Protein AF-X1GR20-F1 (afdb_monomer_lite)

Foldseek 3Di:
DDDLPPDDDDDDDDPVCPPPDPVVVHHNDDDPDDPDDDDPPPDDD

Secondary structure (DSSP, 8-state):
-EE-SSSEEP----GGGTTS-GGGGS--------S----------

Structure (mmCIF, N/CA/C/O backbone):
data_AF-X1GR20-F1
#
_entry.id   AF-X1GR20-F1
#
loop_
_atom_site.group_PDB
_atom_site.id
_atom_site.type_symbol
_atom_site.label_atom_id
_atom_site.label_alt_id
_atom_site.label_comp_id
_atom_site.label_asym_id
_atom_site.label_entity_id
_atom_site.label_seq_id
_atom_site.pdbx_PDB_ins_code
_atom_site.Cartn_x
_atom_site.Cartn_y
_atom_site.Cartn_z
_atom_site.occupancy
_atom_site.B_iso_or_equiv
_atom_site.auth_seq_id
_atom_site.auth_comp_id
_atom_site.auth_asym_id
_atom_site.auth_atom_id
_atom_site.pdbx_PDB_model_num
ATOM 1 N N . ALA A 1 1 ? -10.125 3.239 -1.023 1.00 76.19 1 ALA A N 1
ATOM 2 C CA . ALA A 1 1 ? -9.112 2.569 -1.868 1.00 76.19 1 ALA A CA 1
ATOM 3 C C . ALA A 1 1 ? -7.915 3.497 -2.038 1.00 76.19 1 ALA A C 1
ATOM 5 O O . ALA A 1 1 ? -8.123 4.672 -2.322 1.00 76.19 1 ALA A O 1
ATOM 6 N N . VAL A 1 2 ? -6.693 3.007 -1.830 1.00 87.25 2 VAL A N 1
ATOM 7 C CA . VAL A 1 2 ? -5.466 3.825 -1.849 1.00 87.25 2 VAL A CA 1
ATOM 8 C C . VAL A 1 2 ? -4.788 3.700 -3.212 1.00 87.25 2 VAL A C 1
ATOM 10 O O . VAL A 1 2 ? -4.700 2.604 -3.760 1.00 87.25 2 VAL A O 1
ATOM 13 N N . HIS A 1 3 ? -4.351 4.818 -3.792 1.00 91.75 3 HIS A N 1
ATOM 14 C CA . HIS A 1 3 ? -3.669 4.818 -5.084 1.00 91.75 3 HIS A CA 1
ATOM 15 C C . HIS A 1 3 ? -2.185 4.472 -4.911 1.00 91.75 3 HIS A C 1
ATOM 17 O O . HIS A 1 3 ? -1.514 5.048 -4.059 1.00 91.75 3 HIS A O 1
ATOM 23 N N . ASN A 1 4 ? -1.659 3.556 -5.726 1.00 88.88 4 ASN A N 1
ATOM 24 C CA . ASN A 1 4 ? -0.255 3.134 -5.660 1.00 88.88 4 ASN A CA 1
ATOM 25 C C . ASN A 1 4 ? 0.607 3.625 -6.8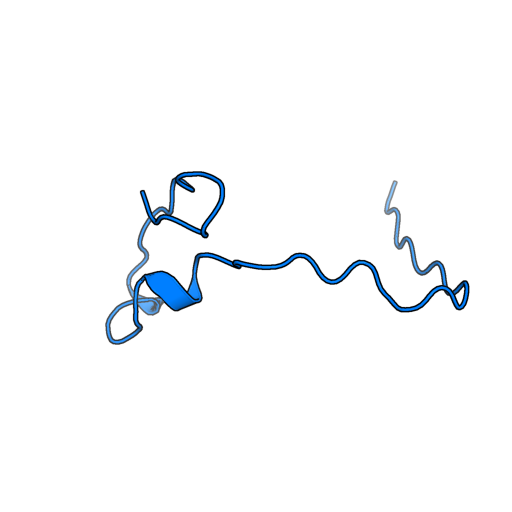42 1.00 88.88 4 ASN A C 1
ATOM 27 O O . ASN A 1 4 ? 1.700 3.115 -7.069 1.00 88.88 4 ASN A O 1
ATOM 31 N N . GLY A 1 5 ? 0.103 4.580 -7.627 1.00 87.62 5 GLY A N 1
ATOM 32 C CA . GLY A 1 5 ? 0.758 5.107 -8.832 1.00 87.62 5 GLY A CA 1
ATOM 33 C C . GLY A 1 5 ? 0.413 4.351 -10.119 1.00 87.62 5 GLY A C 1
ATOM 34 O O . GLY A 1 5 ? 0.747 4.814 -11.204 1.00 87.62 5 GLY A O 1
ATOM 35 N N . LYS A 1 6 ? -0.267 3.199 -10.024 1.00 89.62 6 LYS A N 1
ATOM 36 C CA . LYS A 1 6 ? -0.775 2.443 -11.182 1.00 89.62 6 LYS A CA 1
ATOM 37 C C . LYS A 1 6 ? -2.262 2.123 -11.067 1.00 89.62 6 LYS A C 1
ATOM 39 O O . LYS A 1 6 ? -2.977 2.161 -12.061 1.00 89.62 6 LYS A O 1
ATOM 44 N N . ARG A 1 7 ? -2.731 1.765 -9.870 1.00 90.62 7 ARG A N 1
ATOM 45 C CA . ARG A 1 7 ? -4.126 1.385 -9.611 1.00 90.62 7 ARG A CA 1
ATOM 46 C C . ARG A 1 7 ? -4.555 1.753 -8.195 1.00 90.62 7 ARG A C 1
ATOM 48 O O . ARG A 1 7 ? -3.723 2.044 -7.337 1.00 90.62 7 ARG A O 1
ATOM 55 N N . HIS A 1 8 ? -5.861 1.699 -7.953 1.00 91.56 8 HIS A N 1
ATOM 56 C CA . HIS A 1 8 ? -6.428 1.801 -6.612 1.00 91.56 8 HIS A CA 1
ATOM 57 C C . HIS A 1 8 ? -6.500 0.416 -5.967 1.00 91.56 8 HIS A C 1
ATOM 59 O O . HIS A 1 8 ? -7.118 -0.495 -6.512 1.00 91.56 8 HIS A O 1
ATOM 65 N N . ILE A 1 9 ? -5.864 0.262 -4.809 1.00 90.06 9 ILE A N 1
ATOM 66 C CA . ILE A 1 9 ? -5.885 -0.960 -4.007 1.00 90.06 9 ILE A CA 1
ATOM 67 C C . ILE A 1 9 ? -6.995 -0.819 -2.949 1.00 90.06 9 ILE A C 1
ATOM 69 O O . ILE A 1 9 ? -7.005 0.171 -2.204 1.00 90.06 9 ILE A O 1
ATOM 73 N N . PRO A 1 10 ? -7.962 -1.752 -2.872 1.00 89.69 10 PRO A N 1
ATOM 74 C CA . PRO A 1 10 ? -8.905 -1.792 -1.764 1.00 89.69 10 PRO A CA 1
ATOM 75 C C . PRO A 1 10 ? -8.172 -2.278 -0.507 1.00 89.69 10 PRO A C 1
ATOM 77 O O . PRO A 1 10 ? -7.643 -3.383 -0.479 1.00 89.69 10 PRO A O 1
ATOM 80 N N . VAL A 1 11 ? -8.121 -1.428 0.517 1.00 87.56 11 VAL A N 1
ATOM 81 C CA . VAL A 1 11 ? -7.520 -1.733 1.821 1.00 87.56 11 VAL A CA 1
ATOM 82 C C . VAL A 1 11 ? -8.633 -1.655 2.857 1.00 87.56 11 VAL A C 1
ATOM 84 O O . VAL A 1 11 ? -9.323 -0.636 2.927 1.00 87.56 11 VAL A O 1
ATOM 87 N N . TYR A 1 12 ? -8.815 -2.728 3.623 1.00 91.00 12 TYR A N 1
ATOM 88 C CA . TYR A 1 12 ? -9.701 -2.750 4.784 1.00 91.00 12 TYR A CA 1
ATOM 89 C C . TYR A 1 12 ? -8.916 -2.280 6.012 1.00 91.00 12 TYR A C 1
ATOM 91 O O . TYR A 1 12 ? -7.813 -2.766 6.255 1.00 91.00 12 TYR A O 1
ATOM 99 N N . ILE A 1 13 ? -9.449 -1.299 6.742 1.00 88.75 13 ILE A N 1
ATOM 100 C CA . ILE A 1 13 ? -8.747 -0.654 7.858 1.00 88.75 13 ILE A CA 1
ATOM 101 C C . ILE A 1 13 ? -9.019 -1.437 9.145 1.00 88.75 13 ILE A C 1
ATOM 103 O O . ILE A 1 13 ? -10.167 -1.739 9.458 1.00 88.75 13 ILE A O 1
ATOM 107 N N . THR A 1 14 ? -7.958 -1.740 9.891 1.00 91.94 14 THR A N 1
ATOM 108 C CA . THR A 1 14 ? -8.014 -2.352 11.227 1.00 91.94 14 THR A CA 1
ATOM 109 C C . THR A 1 14 ? -7.504 -1.364 12.278 1.00 91.94 14 THR A C 1
ATOM 111 O O . THR A 1 14 ? -6.789 -0.421 11.941 1.00 91.94 14 THR A O 1
ATOM 114 N N . GLU A 1 15 ? -7.858 -1.555 13.551 1.00 92.25 15 GLU A N 1
ATOM 115 C CA . GLU A 1 15 ? -7.505 -0.624 14.641 1.00 92.25 15 GLU A CA 1
ATOM 116 C C . GLU A 1 15 ? -5.990 -0.429 14.798 1.00 92.25 15 GLU A C 1
ATOM 118 O O . GLU A 1 15 ? -5.524 0.677 15.061 1.00 92.25 15 GLU A O 1
ATOM 123 N N . ASN A 1 16 ? -5.202 -1.464 14.503 1.00 91.81 16 ASN A N 1
ATOM 124 C CA . ASN A 1 16 ? -3.738 -1.414 14.538 1.00 91.81 16 ASN A CA 1
ATOM 125 C C . ASN A 1 16 ? -3.124 -0.481 13.476 1.00 91.81 16 ASN A C 1
ATOM 127 O O . ASN A 1 16 ? -1.922 -0.240 13.488 1.00 91.81 16 ASN A O 1
ATOM 131 N N . MET A 1 17 ? -3.922 0.020 12.529 1.00 90.62 17 MET A N 1
ATOM 132 C CA . MET A 1 17 ? -3.491 0.929 11.462 1.00 90.62 17 MET A CA 1
ATOM 133 C C . MET A 1 17 ? -3.767 2.402 11.813 1.00 90.62 17 MET A C 1
ATOM 135 O O . MET A 1 17 ? -3.406 3.297 11.046 1.00 90.62 17 MET A O 1
ATOM 139 N N . VAL A 1 18 ? -4.413 2.677 12.954 1.00 87.00 18 VAL A N 1
ATOM 140 C CA . VAL A 1 18 ? -4.714 4.036 13.422 1.00 87.00 18 VAL A CA 1
ATOM 141 C C . VAL A 1 18 ? -3.417 4.726 13.852 1.00 87.00 18 VAL A C 1
ATOM 143 O O . VAL A 1 18 ? -2.652 4.197 14.648 1.00 87.00 18 VAL A O 1
ATOM 146 N N . GLY A 1 19 ? -3.158 5.915 13.302 1.00 90.94 19 GLY A N 1
ATOM 147 C CA . GLY A 1 19 ? -1.909 6.664 13.507 1.00 90.94 19 GLY A CA 1
ATOM 148 C C . GLY A 1 19 ? -0.889 6.515 12.371 1.00 90.94 19 GLY A C 1
ATOM 149 O O . GLY A 1 19 ? 0.013 7.343 12.255 1.00 90.94 19 GLY A O 1
ATOM 150 N N . HIS A 1 20 ? -1.076 5.539 11.480 1.00 90.69 20 HIS A N 1
ATOM 151 C CA . HIS A 1 20 ? -0.257 5.346 10.282 1.00 90.69 20 HIS A CA 1
ATOM 152 C C . HIS A 1 20 ? -0.819 6.089 9.068 1.00 90.69 20 HIS A C 1
ATOM 154 O O . HIS A 1 20 ? -2.012 6.400 8.989 1.00 90.69 20 HIS A O 1
ATOM 160 N N . LYS A 1 21 ? 0.028 6.363 8.069 1.00 89.19 21 LYS A N 1
ATOM 161 C CA . LYS A 1 21 ? -0.439 6.945 6.805 1.00 89.19 21 LYS A CA 1
ATOM 162 C C . LYS A 1 21 ? -0.997 5.858 5.896 1.00 89.19 21 LYS A C 1
ATOM 164 O O . LYS A 1 21 ? -0.384 4.818 5.691 1.00 89.19 21 LYS A O 1
ATOM 169 N N . LEU A 1 22 ? -2.103 6.159 5.215 1.00 85.50 22 LEU A N 1
ATOM 170 C CA . LEU A 1 22 ? -2.736 5.233 4.264 1.00 85.50 22 LEU A CA 1
ATOM 171 C C . LEU A 1 22 ? -1.797 4.755 3.140 1.00 85.50 22 LEU A C 1
ATOM 173 O O . LEU A 1 22 ? -1.967 3.653 2.625 1.00 85.50 22 LEU A O 1
ATOM 177 N N . GLY A 1 23 ? -0.801 5.568 2.771 1.00 84.31 23 GLY A N 1
ATOM 178 C CA . GLY A 1 23 ? 0.204 5.218 1.763 1.00 84.31 23 GLY A CA 1
ATOM 179 C C . GLY A 1 23 ? 1.145 4.083 2.179 1.00 84.31 23 GLY A C 1
ATOM 180 O O . GLY A 1 23 ? 1.662 3.391 1.308 1.00 84.31 23 GLY A O 1
ATOM 181 N N . GLU A 1 24 ? 1.321 3.839 3.481 1.00 87.25 24 GLU A N 1
ATOM 182 C CA . GLU A 1 24 ? 2.155 2.742 4.001 1.00 87.25 24 GLU A CA 1
ATOM 183 C C . GLU A 1 24 ? 1.569 1.369 3.646 1.00 87.25 24 GLU A C 1
ATOM 185 O O . GLU A 1 24 ? 2.296 0.398 3.462 1.00 87.25 24 GLU A O 1
ATOM 190 N N . PHE A 1 25 ? 0.251 1.306 3.448 1.00 86.12 25 PHE A N 1
ATOM 191 C CA . PHE A 1 25 ? -0.475 0.086 3.100 1.00 86.12 25 PHE A CA 1
ATOM 192 C C . PHE A 1 25 ? -0.643 -0.110 1.583 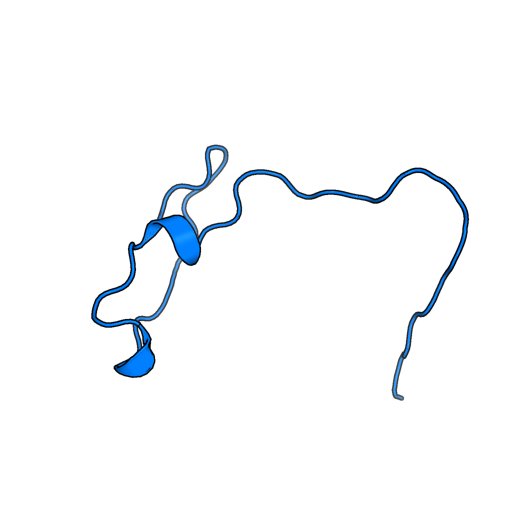1.00 86.12 25 PHE A C 1
ATOM 194 O O . PHE A 1 25 ? -1.387 -0.985 1.145 1.00 86.12 25 PHE A O 1
ATOM 201 N N . SER A 1 26 ? 0.023 0.713 0.762 1.00 90.12 26 SER A N 1
ATOM 202 C CA . SER A 1 26 ? -0.134 0.739 -0.695 1.00 90.12 26 SER A CA 1
ATOM 203 C C . SER A 1 26 ? 1.229 0.786 -1.406 1.00 90.12 26 SER A C 1
ATOM 205 O O . SER A 1 26 ? 1.716 1.867 -1.751 1.00 90.12 26 SER A O 1
ATOM 207 N N . PRO A 1 27 ? 1.872 -0.374 -1.655 1.00 88.31 27 PRO A N 1
ATOM 208 C CA . PRO A 1 27 ? 3.207 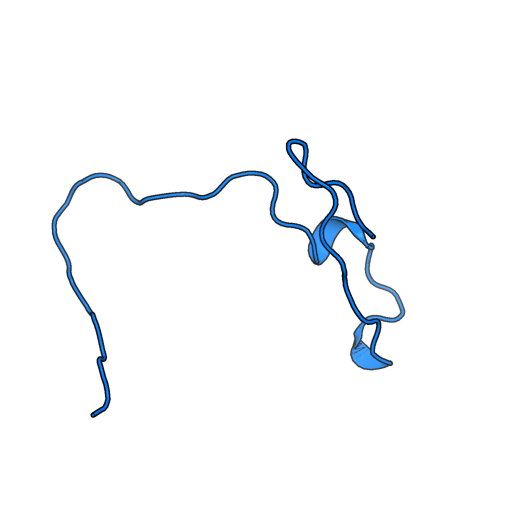-0.423 -2.247 1.00 88.31 27 PRO A CA 1
ATOM 209 C C . PRO A 1 27 ? 3.202 0.094 -3.692 1.00 88.31 27 PRO A C 1
ATOM 211 O O . PRO A 1 27 ? 2.409 -0.347 -4.530 1.00 88.31 27 PRO A O 1
A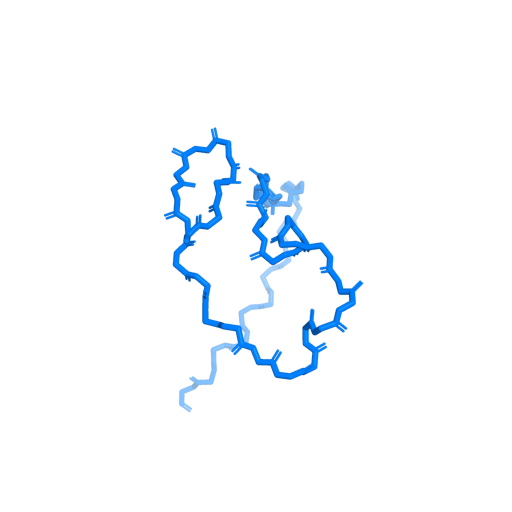TOM 214 N N . THR A 1 28 ? 4.117 1.018 -3.994 1.00 88.00 28 THR A N 1
ATOM 215 C CA . THR A 1 28 ? 4.166 1.737 -5.280 1.00 88.00 28 THR A CA 1
ATOM 216 C C . THR A 1 28 ? 5.017 1.041 -6.343 1.00 88.00 28 THR A C 1
ATOM 218 O O . THR A 1 28 ? 4.658 1.031 -7.520 1.00 88.00 28 THR A O 1
ATOM 221 N N . ARG A 1 29 ? 6.138 0.418 -5.954 1.00 87.56 29 ARG A N 1
ATOM 222 C CA . ARG A 1 29 ? 7.039 -0.323 -6.853 1.00 87.56 29 ARG A CA 1
ATOM 223 C C . ARG A 1 29 ? 7.229 -1.749 -6.348 1.00 87.56 29 ARG A C 1
ATOM 225 O O . ARG A 1 29 ? 7.538 -1.956 -5.181 1.00 87.56 29 ARG A O 1
ATOM 232 N N . ILE A 1 30 ? 7.082 -2.727 -7.242 1.00 82.94 30 ILE A N 1
ATOM 233 C CA . ILE A 1 30 ? 7.391 -4.131 -6.950 1.00 82.94 30 ILE A CA 1
ATOM 234 C C . ILE A 1 30 ? 8.853 -4.358 -7.315 1.00 82.94 30 ILE A C 1
ATOM 236 O O . ILE A 1 30 ? 9.207 -4.381 -8.495 1.00 82.94 30 ILE A O 1
ATOM 240 N N . PHE A 1 31 ? 9.699 -4.518 -6.305 1.00 83.81 31 PHE A N 1
ATOM 241 C CA . PHE A 1 31 ? 11.067 -4.961 -6.519 1.00 83.81 31 PHE A CA 1
ATOM 242 C C . PHE A 1 31 ? 11.058 -6.457 -6.851 1.00 83.81 31 PHE A C 1
ATOM 244 O O . PHE A 1 31 ? 10.648 -7.272 -6.031 1.00 83.81 31 PHE A O 1
ATOM 251 N N . LYS A 1 32 ? 11.483 -6.821 -8.065 1.00 80.69 32 LYS A N 1
ATOM 252 C CA . LYS A 1 32 ? 11.518 -8.218 -8.535 1.00 80.69 32 LYS A CA 1
ATOM 253 C C . LYS A 1 32 ? 12.833 -8.943 -8.209 1.00 80.69 32 LYS A C 1
ATOM 255 O O . LYS A 1 32 ? 13.039 -10.055 -8.678 1.00 80.69 32 LYS A O 1
ATOM 260 N N . GLY A 1 33 ? 13.708 -8.327 -7.414 1.00 82.75 33 GLY A N 1
ATOM 261 C CA . GLY A 1 33 ? 15.073 -8.804 -7.212 1.00 82.75 33 GLY A CA 1
ATOM 262 C C . GLY A 1 33 ? 16.034 -8.277 -8.278 1.00 82.75 33 GLY A C 1
ATOM 263 O O . GLY A 1 33 ? 15.635 -7.878 -9.374 1.00 82.75 33 GLY A O 1
ATOM 264 N N . HIS A 1 34 ? 17.322 -8.271 -7.949 1.00 80.94 34 HIS A N 1
ATOM 265 C CA . HIS A 1 34 ? 18.362 -8.387 -8.967 1.00 80.94 34 HIS A CA 1
ATOM 266 C C . HIS A 1 34 ? 18.471 -9.866 -9.313 1.00 80.94 34 HIS A C 1
ATOM 268 O O . HIS A 1 34 ? 18.408 -10.701 -8.414 1.00 80.94 34 HIS A O 1
ATOM 274 N N . SER A 1 35 ? 18.555 -10.197 -10.599 1.00 67.12 35 SER A N 1
ATOM 275 C CA . SER A 1 35 ? 18.620 -11.574 -11.087 1.00 67.12 35 SER A CA 1
ATOM 276 C C . SER A 1 35 ? 19.907 -12.263 -10.622 1.00 67.12 35 SER A C 1
ATOM 278 O O . SER A 1 35 ? 20.883 -12.351 -11.354 1.00 67.12 35 SER A O 1
ATOM 280 N N . ALA A 1 36 ? 19.883 -12.752 -9.388 1.00 61.41 36 ALA A N 1
ATOM 281 C CA . ALA A 1 36 ? 20.720 -13.810 -8.866 1.00 61.41 36 ALA A CA 1
ATOM 282 C C . ALA A 1 36 ? 19.741 -14.842 -8.305 1.00 61.41 36 ALA A C 1
ATOM 284 O O . ALA A 1 36 ? 19.041 -14.599 -7.325 1.00 61.41 36 ALA A O 1
ATOM 285 N N . HIS A 1 37 ? 19.604 -15.945 -9.029 1.00 60.62 37 HIS A N 1
ATOM 286 C CA . HIS A 1 37 ? 18.718 -17.055 -8.718 1.00 60.62 37 HIS A CA 1
ATOM 287 C C . HIS A 1 37 ? 18.898 -17.505 -7.256 1.00 60.62 37 HIS A C 1
ATOM 289 O O . HIS A 1 37 ? 19.934 -18.045 -6.883 1.00 60.62 37 HIS A O 1
ATOM 295 N N . SER A 1 38 ? 17.893 -17.252 -6.420 1.00 62.03 38 SER A N 1
ATOM 296 C CA . SER A 1 38 ? 17.720 -17.902 -5.122 1.00 62.03 38 SER A CA 1
ATOM 297 C C . SER A 1 38 ? 16.226 -18.098 -4.921 1.00 62.03 38 SER A C 1
ATOM 299 O O . SER A 1 38 ? 15.520 -17.294 -4.310 1.00 62.03 38 SER A O 1
ATOM 301 N N . GLU A 1 39 ? 15.721 -19.149 -5.556 1.00 63.00 39 GLU A N 1
ATOM 302 C CA . GLU A 1 39 ? 14.389 -19.666 -5.295 1.00 63.00 39 GLU A CA 1
ATOM 303 C C . GLU A 1 39 ? 14.360 -20.234 -3.870 1.00 63.00 39 GLU A C 1
ATOM 305 O O . GLU A 1 39 ? 14.852 -21.326 -3.603 1.00 63.00 39 GLU A O 1
ATOM 310 N N . ARG A 1 40 ? 13.752 -19.505 -2.930 1.00 63.44 40 ARG A N 1
ATOM 311 C CA . ARG A 1 40 ? 13.059 -20.144 -1.804 1.00 63.44 40 ARG A CA 1
ATOM 312 C C . ARG A 1 40 ? 11.566 -20.003 -2.021 1.00 63.44 40 ARG A C 1
ATOM 314 O O . ARG A 1 40 ? 10.916 -19.130 -1.453 1.00 63.44 40 ARG A O 1
ATOM 321 N N . SER A 1 41 ? 11.027 -20.877 -2.859 1.00 53.44 41 SER A N 1
ATOM 322 C CA . SER A 1 41 ? 9.608 -21.199 -2.853 1.00 53.44 41 SER A CA 1
ATOM 323 C C . SER A 1 41 ? 9.367 -22.217 -1.734 1.00 53.44 41 SER A C 1
ATOM 325 O O . SER A 1 41 ? 9.517 -23.422 -1.908 1.00 53.44 41 SER A O 1
ATOM 327 N N . THR A 1 42 ? 8.986 -21.756 -0.543 1.00 60.72 42 THR A N 1
ATOM 328 C CA . THR A 1 42 ? 8.329 -22.648 0.423 1.00 60.72 42 THR A CA 1
ATOM 329 C C . THR A 1 42 ? 6.902 -22.882 -0.059 1.00 60.72 42 THR A C 1
ATOM 331 O O . THR A 1 42 ? 5.960 -22.247 0.410 1.00 60.72 42 THR A O 1
ATOM 334 N N . SER A 1 43 ? 6.750 -23.755 -1.056 1.00 45.44 43 SER A N 1
ATOM 335 C CA . SER A 1 43 ? 5.456 -24.335 -1.396 1.00 45.44 43 SER A CA 1
ATOM 336 C C . SER A 1 43 ? 5.146 -25.400 -0.350 1.00 45.44 43 SER A C 1
ATOM 338 O O . SER A 1 43 ? 5.678 -26.505 -0.415 1.00 45.44 43 SER A O 1
ATOM 340 N N . LEU A 1 44 ? 4.301 -25.073 0.624 1.00 53.84 44 LEU A N 1
ATOM 341 C CA . LEU A 1 44 ? 3.616 -26.098 1.406 1.00 53.84 44 LEU A CA 1
ATOM 342 C C . LEU A 1 44 ? 2.529 -26.700 0.506 1.00 53.84 44 LEU A C 1
ATOM 344 O O . LEU A 1 44 ? 1.700 -25.966 -0.032 1.00 53.84 44 LEU A O 1
ATOM 348 N N . LYS A 1 45 ? 2.614 -28.013 0.280 1.00 42.56 45 LYS A N 1
ATOM 349 C CA . LYS A 1 45 ? 1.479 -28.836 -0.146 1.00 42.56 45 LYS A CA 1
ATOM 350 C C . LYS A 1 45 ? 0.631 -29.152 1.074 1.00 42.56 45 LYS A C 1
ATOM 352 O O . LYS A 1 45 ? 1.248 -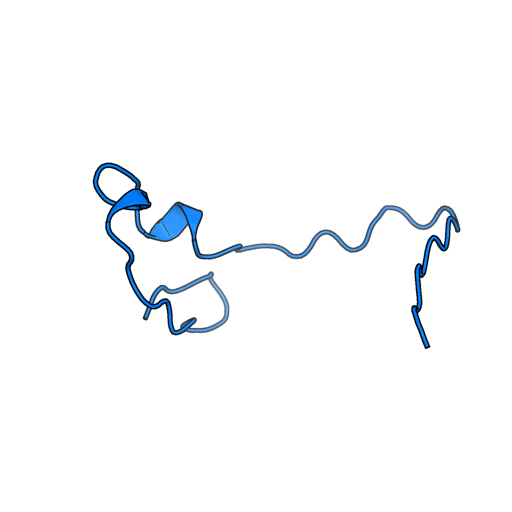29.410 2.132 1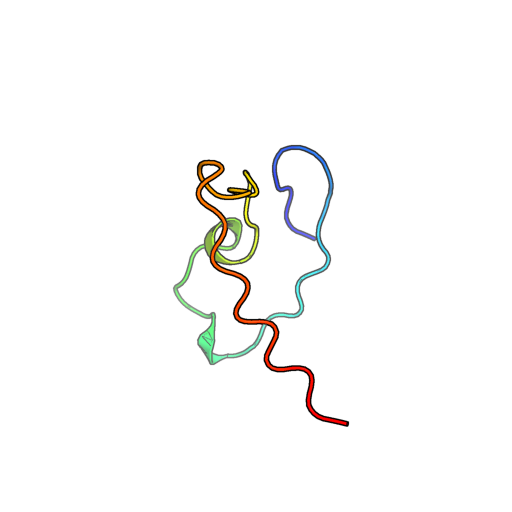.00 42.56 45 LYS A O 1
#

Organism: NCBI:txid412755

Radius of gyration: 15.14 Å; chains: 1; bounding box: 30×36×26 Å

pLDDT: mean 80.38, std 13.85, range [42.56, 92.25]

InterPro domains:
  IPR002222 Small ribosomal subunit protein uS19 [PF00203] (1-34)
  IPR002222 Small ribosomal subunit protein uS19 [PIRSF002144] (1-37)
  IPR002222 Small ribosomal subunit protein uS19 [PR00975] (4-16)
  IPR002222 Small ribosomal subunit protein uS19 [PR00975] (16-31)
  IPR020934 Small ribosomal subunit protein uS19, conserved site [PS00323] (4-28)
  IPR023575 Small ribosomal subunit protein uS19, superfamily [G3DSA:3.30.860.10] (1-45)
  IPR023575 Small ribosomal subunit protein uS19, superfamily [SSF54570] (1-35)

Sequence (45 aa):
AVHNGKRHIPVYITENMVGHKLGEFSPTRIFKGHSAHSERSTSLK